Protein 5JIG (pdb70)

Nearest PDB structures (foldseek):
  5jig-assembly1_A  TM=1.009E+00  e=2.564E-25  Schizosaccharomyces pombe 972h-
  5ln5-assembly2_B  TM=1.000E+00  e=1.865E-22  Schizosaccharomyces pombe 972h-
  5ln5-assembly1_A  TM=9.951E-01  e=1.295E-21  Schizosaccharomyces pombe 972h-
  5xbv-assembly1_A  TM=9.246E-01  e=1.159E-09  Saccharomyces cerevisiae FostersO
  5xbn-assembly1_A  TM=8.697E-01  e=2.798E-10  Saccharomyces cerevisiae FostersO

GO terms:
  GO:0008237 metallopeptidase activity (F, IDA)
  GO:0003690 double-stranded DNA binding (F, IDA)
  GO:0003697 single-stranded DNA binding (F, IDA)
  GO:0006281 DNA repair (P, IDA)
  GO:0046914 transition metal ion binding (F, IDA)
  GO:0005634 nucleus (C, HDA)
  GO:0005829 cytosol (C, HDA)
  GO:0070628 proteasome binding (F, IPI)

Organism: Schizosaccharomyces pombe (strain 972 / ATCC 24843) (NCBI:txid284812)

Radius of gyration: 13.59 Å; Cα contacts (8 Å, |Δi|>4): 196; chains: 1; bounding box: 37×26×31 Å

B-factor: mean 11.69, std 7.29, range [4.44, 78.22]

Solvent-accessible surface area: 6787 Å² total; per-residue (Å²): 130,49,122,50,34,4,96,102,27,56,27,49,129,52,58,77,81,112,99,0,60,160,25,0,61,136,0,70,69,22,79,2,0,88,90,1,2,62,74,67,172,21,57,0,67,44,0,7,3,22,84,44,133,62,15,64,30,63,129,135,4,45,39,0,30,0,47,0,0,78,65,167,133,66,16,34,60,84,38,163,60,4,36,45,24,0,5,39,9,0,0,28,21,66,46,63,129,102,70,100,51,0,97,89,24,31,149,99,10,51,166,65,4,113,42,113,119,79

Foldseek 3Di:
DDQLFAQDEEEDDFAPSVVVRVLVVCLRPQPLNVQVSVVVVHHADYEYEDPCVAKDAPPLRVYIYGHQAPDRYDHGDDNVVRSLVVLLNNLCNPDVDPDPVSVVSSVVSVCSSPDPVD

Structure (mmCIF, N/CA/C/O backbone):
data_5JIG
#
_entry.id   5JIG
#
_cell.length_a   40.300
_cell.length_b   41.300
_cell.length_c   68.500
_cell.angle_alpha   90.00
_cell.angle_beta   90.00
_cell.angle_gamma   90.00
#
_symmetry.space_group_name_H-M   'P 21 21 21'
#
loop_
_entity.id
_entity.type
_entity.pdbx_description
1 polymer 'Ubiquitin and WLM domain-containing metalloprotease SPCC1442.07c'
2 non-polymer 'NICKEL (II) ION'
3 non-polymer 'OXYGEN MOLECULE'
4 water water
#
loop_
_atom_site.group_PDB
_atom_site.id
_atom_site.type_symbol
_atom_site.label_atom_id
_atom_site.label_alt_id
_atom_site.label_comp_id
_atom_site.label_asym_id
_atom_site.label_entity_id
_atom_site.label_seq_id
_atom_site.pdbx_PDB_ins_code
_atom_site.Cartn_x
_atom_site.Cartn_y
_atom_site.Cartn_z
_atom_site.occupancy
_atom_site.B_iso_or_equiv
_atom_site.auth_seq_id
_atom_site.auth_comp_id
_atom_site.auth_asym_id
_atom_site.auth_atom_id
_atom_site.pdbx_PDB_model_num
ATOM 1 N N . GLY A 1 1 ? -4.503 7.703 -8.360 1.00 23.15 1 GLY A N 1
ATOM 2 C CA . GLY A 1 1 ? -4.484 6.795 -7.253 1.00 17.78 1 GLY A CA 1
ATOM 3 C C . GLY A 1 1 ? -5.260 7.357 -6.110 1.00 13.41 1 GLY A C 1
ATOM 4 O O . GLY A 1 1 ? -5.622 8.468 -6.086 1.00 15.47 1 GLY A O 1
ATOM 7 N N . SER A 1 2 ? -5.501 6.507 -5.141 1.00 13.67 2 SER A N 1
ATOM 8 C CA . SER A 1 2 ? -6.246 6.857 -3.959 1.00 12.39 2 SER A CA 1
ATOM 9 C C . SER A 1 2 ? -5.564 7.874 -3.036 1.00 9.84 2 SER A C 1
ATOM 10 O O . SER A 1 2 ? -4.357 7.815 -2.891 1.00 11.30 2 SER A O 1
ATOM 18 N N . ILE A 1 3 ? -6.322 8.725 -2.351 1.00 9.01 3 ILE A N 1
ATOM 19 C CA . ILE A 1 3 ? -5.780 9.574 -1.318 1.00 8.37 3 ILE A CA 1
ATOM 20 C C . ILE A 1 3 ? -5.512 8.804 -0.025 1.00 7.67 3 ILE A C 1
ATOM 21 O O . ILE A 1 3 ? -4.881 9.351 0.898 1.00 8.30 3 ILE A O 1
ATOM 37 N N . TYR A 1 4 ? -6.018 7.558 0.072 1.00 7.36 4 TYR A N 1
ATOM 38 C CA . TYR A 1 4 ? -5.908 6.771 1.270 1.00 7.79 4 TYR A CA 1
ATOM 39 C C . TYR A 1 4 ? -4.608 5.969 1.220 1.00 8.17 4 TYR A C 1
ATOM 40 O O . TYR A 1 4 ? -4.587 4.783 0.882 1.00 10.11 4 TYR A O 1
ATOM 58 N N . THR A 1 5 ? -3.554 6.652 1.586 1.00 7.16 5 THR A N 1
ATOM 59 C CA . THR A 1 5 ? -2.199 6.130 1.500 1.00 6.96 5 THR A CA 1
ATOM 60 C C . THR A 1 5 ? -1.328 6.834 2.546 1.00 6.41 5 THR A C 1
ATOM 61 O O . THR A 1 5 ? -1.802 7.605 3.358 1.00 7.32 5 THR A O 1
ATOM 72 N N . PHE A 1 6 ? -0.022 6.529 2.480 1.00 6.43 6 PHE A N 1
ATOM 73 C CA . PHE A 1 6 ? 1.010 7.181 3.288 1.00 5.59 6 PHE A CA 1
ATOM 74 C C . PHE A 1 6 ? 1.642 8.273 2.395 1.00 6.04 6 PHE A C 1
ATOM 75 O O . PHE A 1 6 ? 2.209 7.947 1.369 1.00 7.67 6 PHE A O 1
ATOM 92 N N . ASN A 1 7 ? 1.513 9.531 2.777 1.00 5.98 7 ASN A N 1
ATOM 93 C CA . ASN A 1 7 ? 1.899 10.585 1.872 1.00 6.51 7 ASN A CA 1
ATOM 94 C C . ASN A 1 7 ? 3.408 10.766 1.725 1.00 7.15 7 ASN A C 1
ATOM 95 O O . ASN A 1 7 ? 3.847 11.225 0.686 1.00 9.54 7 ASN A O 1
ATOM 106 N N . GLU A 1 8 ? 4.167 10.419 2.753 1.00 5.94 8 GLU A N 1
ATOM 107 C CA . GLU A 1 8 ? 5.608 10.547 2.758 1.00 6.65 8 GLU A CA 1
ATOM 108 C C . GLU A 1 8 ? 6.195 9.414 3.562 1.00 5.81 8 GLU A C 1
ATOM 109 O O . GLU A 1 8 ? 5.625 8.974 4.551 1.00 6.77 8 GLU A O 1
ATOM 121 N N . LEU A 1 9 ? 7.341 8.924 3.077 1.00 6.22 9 LEU A N 1
ATOM 122 C CA . LEU A 1 9 ? 8.137 7.880 3.703 1.00 6.20 9 LEU A CA 1
ATOM 123 C C . LEU A 1 9 ? 9.429 8.498 4.197 1.00 6.40 9 LEU A C 1
ATOM 124 O O . LEU A 1 9 ? 10.061 9.284 3.492 1.00 8.46 9 LEU A O 1
ATOM 140 N N . VAL A 1 10 ? 9.883 8.068 5.371 1.00 6.05 10 VAL A N 1
ATOM 141 C CA . VAL A 1 10 ? 11.161 8.513 5.949 1.00 6.25 10 VAL A CA 1
ATOM 142 C C . VAL A 1 10 ? 11.910 7.333 6.518 1.00 5.81 10 VAL A C 1
ATOM 143 O O . VAL A 1 10 ? 11.315 6.515 7.208 1.00 6.47 10 VAL A O 1
ATOM 156 N N . VAL A 1 11 ? 13.206 7.250 6.216 1.00 6.61 11 VAL A N 1
ATOM 157 C CA . VAL A 1 11 ? 14.067 6.220 6.769 1.00 7.04 11 VAL A CA 1
ATOM 158 C C . VAL A 1 11 ? 15.205 6.881 7.506 1.00 8.20 11 VAL A C 1
ATOM 159 O O . VAL A 1 11 ? 15.539 8.077 7.361 1.00 10.36 11 VAL A O 1
ATOM 172 N N . LEU A 1 12 ? 15.829 6.074 8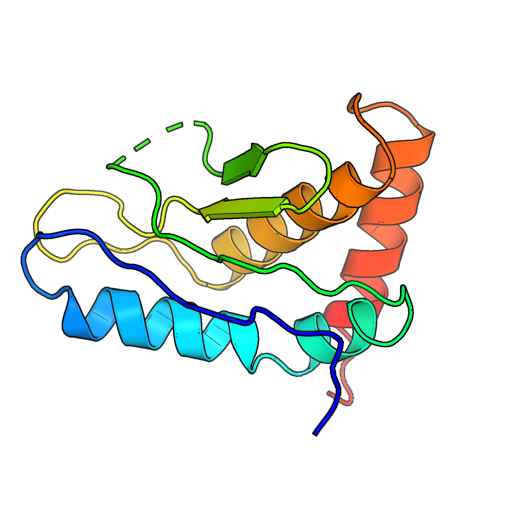.376 1.00 8.44 12 LEU A N 1
ATOM 173 C CA . LEU A 1 12 ? 16.939 6.529 9.201 1.00 9.67 12 LEU A CA 1
ATOM 174 C C . LEU A 1 12 ? 18.255 6.450 8.482 1.00 8.24 12 LEU A C 1
ATOM 175 O O . LEU A 1 12 ? 18.445 5.771 7.502 1.00 9.15 12 LEU A O 1
ATOM 191 N N . ASP A 1 13 ? 19.230 7.154 9.079 1.00 9.77 13 ASP A N 1
ATOM 192 C CA . ASP A 1 13 ? 20.574 7.220 8.562 1.00 11.75 13 ASP A CA 1
ATOM 193 C C . ASP A 1 13 ? 21.417 6.069 9.054 1.00 11.48 13 ASP A C 1
ATOM 194 O O . ASP A 1 13 ? 22.319 6.253 9.885 1.00 14.75 13 ASP A O 1
ATOM 203 N N . TYR A 1 14 ? 21.119 4.885 8.565 1.00 9.60 14 TYR A N 1
ATOM 204 C CA . TYR A 1 14 ? 21.826 3.662 8.864 1.00 9.39 14 TYR A CA 1
ATOM 205 C C . TYR A 1 14 ? 22.290 3.050 7.515 1.00 8.47 14 TYR A C 1
ATOM 206 O O . TYR A 1 14 ? 21.798 3.388 6.455 1.00 9.38 14 TYR A O 1
ATOM 224 N N . PRO A 1 15 ? 23.300 2.150 7.584 1.00 8.84 15 PRO A N 1
ATOM 225 C CA . PRO A 1 15 ? 23.727 1.417 6.405 1.00 8.54 15 PRO A CA 1
ATOM 226 C C . PRO A 1 15 ? 22.525 0.749 5.707 1.00 8.30 15 PRO A C 1
ATOM 227 O O . PRO A 1 15 ? 21.608 0.252 6.386 1.00 8.66 15 PRO A O 1
ATOM 238 N N . HIS A 1 16 ? 22.538 0.726 4.392 1.00 9.15 16 HIS A N 1
ATOM 239 C CA . HIS A 1 16 ? 21.463 0.109 3.604 1.00 9.39 16 HIS A CA 1
ATOM 240 C C . HIS A 1 16 ? 20.118 0.791 3.800 1.00 9.52 16 HIS A C 1
ATOM 241 O O . HIS A 1 16 ? 19.067 0.158 3.701 1.00 10.32 16 HIS A O 1
ATOM 256 N N . LYS A 1 17 ? 20.144 2.086 3.991 1.00 10.07 17 LYS A N 1
ATOM 257 C CA . LYS A 1 17 ? 18.881 2.818 4.109 1.00 9.15 17 LYS A CA 1
ATOM 258 C C . LYS A 1 17 ? 18.098 2.725 2.800 1.00 8.47 17 LYS A C 1
ATOM 259 O O . LYS A 1 17 ? 16.884 2.845 2.822 1.00 8.28 17 LYS A O 1
ATOM 278 N N . ASP A 1 18 ? 18.782 2.552 1.661 1.00 10.47 18 ASP A N 1
ATOM 279 C CA . ASP A 1 18 ? 17.993 2.384 0.412 1.00 10.84 18 ASP A CA 1
ATOM 280 C C . ASP A 1 18 ? 17.005 1.067 0.479 1.00 9.96 18 ASP A C 1
ATOM 281 O O . ASP A 1 18 ? 15.895 1.001 -0.001 1.00 10.24 18 ASP A O 1
ATOM 290 N N . ARG A 1 19 ? 17.519 0.069 1.166 1.00 10.18 19 ARG A N 1
ATOM 291 C CA . ARG A 1 19 ? 16.775 -1.169 1.462 1.00 10.65 19 ARG A CA 1
ATOM 292 C C . ARG A 1 19 ? 15.626 -0.900 2.450 1.00 9.35 19 ARG A C 1
ATOM 293 O O . ARG A 1 19 ? 14.506 -1.375 2.273 1.00 8.86 19 ARG A O 1
ATOM 314 N N . ALA A 1 20 ? 15.878 -0.098 3.484 1.00 8.16 20 ALA A N 1
ATOM 315 C CA . ALA A 1 20 ? 14.816 0.298 4.404 1.00 7.36 20 ALA A CA 1
ATOM 316 C C . ALA A 1 20 ? 13.741 1.066 3.634 1.00 6.65 20 ALA A C 1
ATOM 317 O O . ALA A 1 20 ? 12.540 0.882 3.895 1.00 6.34 20 ALA A O 1
ATOM 324 N N . LEU A 1 21 ? 14.136 1.93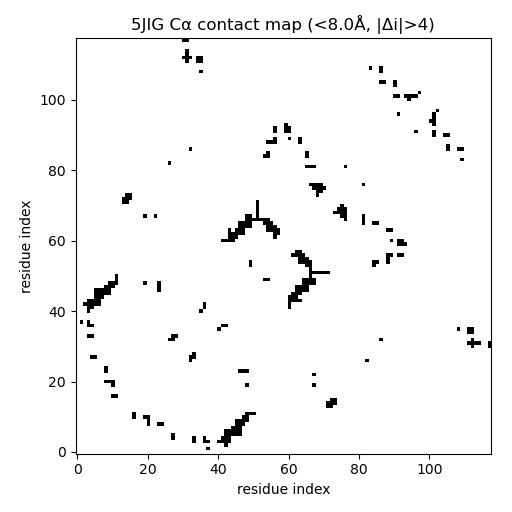8 2.711 1.00 6.67 21 LEU A N 1
ATOM 325 C CA . LEU A 1 21 ? 13.159 2.701 1.940 1.00 6.76 21 LEU A CA 1
ATOM 326 C C . LEU A 1 21 ? 12.340 1.757 1.052 1.00 6.71 21 LEU A C 1
ATOM 327 O O . LEU A 1 21 ? 11.105 1.897 0.954 1.00 6.64 21 LEU A O 1
ATOM 343 N N . ARG A 1 22 ? 13.008 0.811 0.372 1.00 7.53 22 ARG A N 1
ATOM 344 C CA . ARG A 1 22 ? 12.263 -0.145 -0.407 1.00 7.63 22 ARG A CA 1
ATOM 345 C C . ARG A 1 22 ? 11.266 -0.934 0.435 1.00 7.03 22 ARG A C 1
ATOM 346 O O . ARG A 1 22 ? 10.170 -1.268 -0.036 1.00 7.34 22 ARG A O 1
ATOM 367 N N . TYR A 1 23 ? 11.613 -1.204 1.689 1.00 6.62 23 TYR A N 1
ATOM 368 C CA . TYR A 1 23 ? 10.722 -1.897 2.604 1.00 6.18 23 TYR A CA 1
ATOM 369 C C . TYR A 1 23 ? 9.464 -1.037 2.849 1.00 5.89 23 TYR A C 1
ATOM 370 O O . TYR A 1 23 ? 8.321 -1.533 2.759 1.00 6.13 23 TYR A O 1
ATOM 388 N N . LEU A 1 24 ? 9.638 0.247 3.170 1.00 5.91 24 LEU A N 1
ATOM 389 C CA . LEU A 1 24 ? 8.494 1.121 3.347 1.00 5.81 24 LEU A CA 1
ATOM 390 C C . LEU A 1 24 ? 7.660 1.245 2.060 1.00 5.73 24 LEU A C 1
ATOM 391 O O . LEU A 1 24 ? 6.432 1.300 2.141 1.00 6.31 24 LEU A O 1
ATOM 407 N N . GLU A 1 25 ? 8.319 1.331 0.913 1.00 6.41 25 GLU A N 1
ATOM 408 C CA . GLU A 1 25 ? 7.580 1.425 -0.353 1.00 6.71 25 GLU A CA 1
ATOM 409 C C . GLU A 1 25 ? 6.723 0.172 -0.548 1.00 7.24 25 GLU A C 1
ATOM 410 O O . GLU A 1 25 ? 5.587 0.260 -0.997 1.00 7.85 25 GLU A O 1
ATOM 422 N N . ARG A 1 26 ? 7.285 -0.979 -0.212 1.00 7.33 26 ARG A N 1
ATOM 423 C CA . ARG A 1 26 ? 6.556 -2.238 -0.341 1.00 7.02 26 ARG A CA 1
ATOM 424 C C . ARG A 1 26 ? 5.316 -2.226 0.543 1.00 6.31 26 ARG A C 1
ATOM 425 O O . ARG A 1 26 ? 4.224 -2.654 0.099 1.00 6.92 26 ARG A O 1
ATOM 446 N N . LEU A 1 27 ? 5.441 -1.780 1.772 1.00 5.99 27 LEU A N 1
ATOM 447 C CA . LEU A 1 27 ? 4.290 -1.687 2.686 1.00 6.42 27 LEU A CA 1
ATOM 448 C C . LEU A 1 27 ? 3.233 -0.723 2.153 1.00 7.31 27 LEU A C 1
ATOM 449 O O . LEU A 1 27 ? 2.039 -1.018 2.189 1.00 7.65 27 LEU A O 1
ATOM 465 N N . ARG A 1 28 ? 3.671 0.452 1.699 1.00 7.42 28 ARG A N 1
ATOM 466 C CA . ARG A 1 28 ? 2.724 1.421 1.174 1.00 7.93 28 ARG A CA 1
ATOM 467 C C . ARG A 1 28 ? 1.939 0.839 0.005 1.00 8.68 28 ARG A C 1
ATOM 468 O O . ARG A 1 28 ? 0.747 1.098 -0.148 1.00 10.61 28 ARG A O 1
ATOM 489 N N . ASP A 1 29 ? 2.643 0.109 -0.848 1.00 8.13 29 ASP A N 1
ATOM 490 C CA . ASP A 1 29 ? 2.107 -0.377 -2.097 1.00 9.15 29 ASP A CA 1
ATOM 491 C C . ASP A 1 29 ? 1.436 -1.764 -1.972 1.00 7.71 29 ASP A C 1
ATOM 492 O O . ASP A 1 29 ? 0.868 -2.278 -2.937 1.00 9.70 29 ASP A O 1
ATOM 501 N N . ASP A 1 30 ? 1.503 -2.344 -0.799 1.00 7.20 30 ASP A N 1
ATOM 502 C CA . ASP A 1 30 ? 0.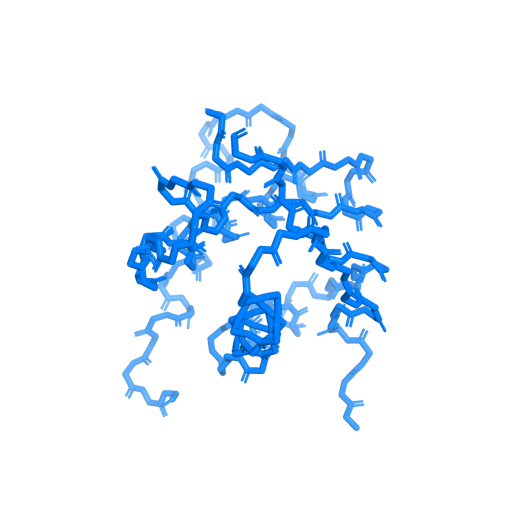949 -3.675 -0.529 1.00 7.17 30 ASP A CA 1
ATOM 503 C C . ASP A 1 30 ? -0.527 -3.629 -0.815 1.00 6.97 30 ASP A C 1
ATOM 504 O O . ASP A 1 30 ? -1.254 -2.781 -0.315 1.00 7.24 30 ASP A O 1
ATOM 513 N N . THR A 1 31 ? -1.014 -4.583 -1.651 1.00 7.51 31 THR A N 1
ATOM 514 C CA . THR A 1 31 ? -2.395 -4.539 -2.041 1.00 9.02 31 THR A CA 1
ATOM 515 C C . THR A 1 31 ? -3.387 -4.703 -0.884 1.00 7.95 31 THR A C 1
ATOM 516 O O . THR A 1 31 ? -4.491 -4.170 -0.923 1.00 8.54 31 THR A O 1
ATOM 527 N N . GLY A 1 32 ? -2.987 -5.465 0.115 1.00 7.39 32 GLY A N 1
ATOM 528 C CA . GLY A 1 32 ? -3.802 -5.633 1.303 1.00 7.47 32 GLY A CA 1
ATOM 529 C C . GLY A 1 32 ? -3.847 -4.396 2.172 1.00 6.90 32 GLY A C 1
ATOM 530 O O . GLY A 1 32 ? -4.904 -4.009 2.671 1.00 7.37 32 GLY A O 1
ATOM 534 N N . ILE A 1 33 ? -2.713 -3.750 2.363 1.00 6.55 33 ILE A N 1
ATOM 535 C CA . ILE A 1 33 ? -2.673 -2.472 3.073 1.00 6.19 33 ILE A CA 1
ATOM 536 C C . ILE A 1 33 ? -3.494 -1.416 2.353 1.00 6.49 33 ILE A C 1
ATOM 537 O O . ILE A 1 33 ? -4.274 -0.688 2.954 1.00 7.22 33 ILE A O 1
ATOM 553 N N . LYS A 1 34 ? -3.362 -1.351 1.028 1.00 6.92 34 LYS A N 1
ATOM 554 C CA . LYS A 1 34 ? -4.167 -0.388 0.252 1.00 7.30 34 LYS A CA 1
ATOM 555 C C . LYS A 1 34 ? -5.646 -0.687 0.414 1.00 7.69 34 LYS A C 1
ATOM 556 O O . LYS A 1 34 ? -6.447 0.256 0.559 1.00 8.26 34 LYS A O 1
ATOM 575 N N . LYS A 1 35 ? -6.032 -1.973 0.402 1.00 7.76 35 LYS A N 1
ATOM 576 C CA . LYS A 1 35 ? -7.434 -2.321 0.545 1.00 8.59 35 LYS A CA 1
ATOM 577 C C . LYS A 1 35 ? -8.018 -1.819 1.827 1.00 7.76 35 LYS A C 1
ATOM 578 O O . LYS A 1 35 ? -9.105 -1.268 1.829 1.00 8.92 35 LYS A O 1
ATOM 597 N N . ILE A 1 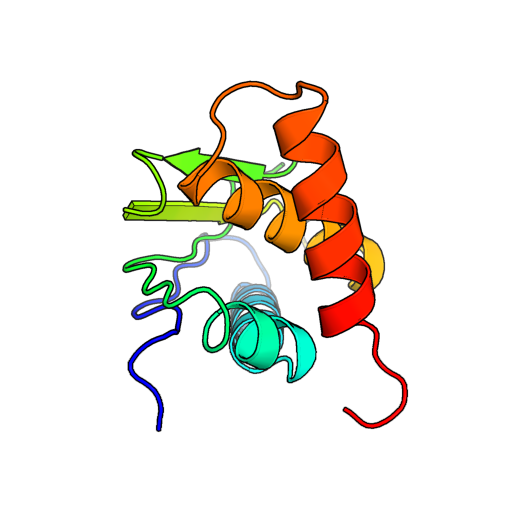36 ? -7.303 -2.018 2.952 1.00 7.03 36 ILE A N 1
ATOM 598 C CA . ILE A 1 36 ? -7.845 -1.569 4.200 1.00 7.12 36 ILE A CA 1
ATOM 599 C C . ILE A 1 36 ? -7.804 -0.041 4.353 1.00 6.91 36 ILE A C 1
ATOM 600 O O . ILE A 1 36 ? -8.708 0.532 4.991 1.00 7.90 36 ILE A O 1
ATOM 616 N N . MET A 1 37 ? -6.776 0.618 3.836 1.00 7.08 37 MET A N 1
ATOM 617 C CA . MET A 1 37 ? -6.758 2.085 3.913 1.00 7.54 37 MET A CA 1
ATOM 618 C C . MET A 1 37 ? -7.899 2.686 3.089 1.00 7.88 37 MET A C 1
ATOM 619 O O . MET A 1 37 ? -8.515 3.666 3.516 1.00 8.00 37 MET A O 1
ATOM 633 N N . ASP A 1 38 ? -8.197 2.073 1.939 1.00 7.29 38 ASP A N 1
ATOM 634 C CA A ASP A 1 38 ? -9.346 2.515 1.143 0.50 8.42 38 ASP A CA 1
ATOM 635 C CA B ASP A 1 38 ? -9.350 2.523 1.144 0.50 8.59 38 ASP A CA 1
ATOM 636 C C . ASP A 1 38 ? -10.636 2.205 1.901 1.00 8.56 38 ASP A C 1
ATOM 637 O O . ASP A 1 38 ? -11.515 3.077 2.009 1.00 9.85 38 ASP A O 1
ATOM 654 N N . SER A 1 39 ? -10.797 0.987 2.412 1.00 8.50 39 SER A N 1
ATOM 655 C CA A SER A 1 39 ? -12.071 0.606 3.059 0.50 9.01 39 SER A CA 1
ATOM 656 C CA B SER A 1 39 ? -12.094 0.640 3.019 0.50 8.72 39 SER A CA 1
ATOM 657 C C . SER A 1 39 ? -12.372 1.447 4.267 1.00 8.48 39 SER A C 1
ATOM 658 O O . SER A 1 39 ? -13.518 1.806 4.532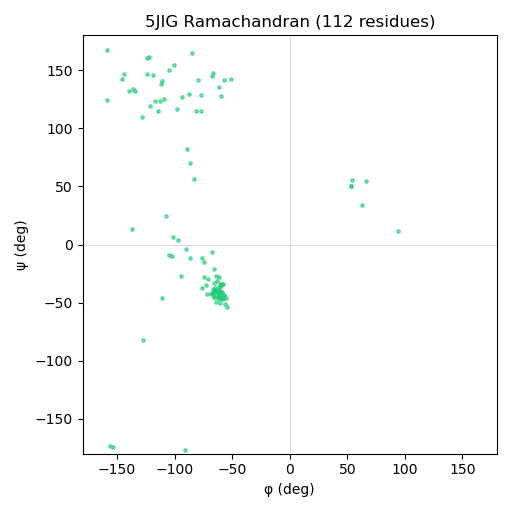 1.00 9.81 39 SER A O 1
ATOM 673 N N . HIS A 1 40 ? -11.324 1.761 5.048 1.00 8.10 40 HIS A N 1
ATOM 674 C CA . HIS A 1 40 ? -11.471 2.508 6.265 1.00 8.61 40 HIS A CA 1
ATOM 675 C C . HIS A 1 40 ? -11.185 4.015 6.111 1.00 8.14 40 HIS A C 1
ATOM 676 O O . HIS A 1 40 ? -11.248 4.745 7.074 1.00 10.26 40 HIS A O 1
ATOM 691 N N . ARG A 1 41 ? -10.932 4.441 4.892 1.00 8.72 41 ARG A N 1
ATOM 692 C CA . ARG A 1 41 ? -10.723 5.871 4.547 1.00 8.90 41 ARG A CA 1
ATOM 693 C C . ARG A 1 41 ? -9.641 6.513 5.408 1.00 8.20 41 ARG A C 1
ATOM 694 O O . ARG A 1 41 ? -9.853 7.525 6.033 1.00 10.05 41 ARG A O 1
ATOM 715 N N . TRP A 1 42 ? -8.451 5.919 5.395 1.00 7.90 42 TRP A N 1
ATOM 716 C CA . TRP A 1 42 ? -7.300 6.424 6.148 1.00 8.09 42 TRP A CA 1
ATOM 717 C C . TRP A 1 42 ? -6.266 7.001 5.243 1.00 8.24 42 TRP A C 1
ATOM 718 O O . TRP A 1 42 ? -5.770 6.349 4.314 1.00 9.33 42 TRP A O 1
ATOM 739 N N . THR A 1 43 ? -5.910 8.284 5.530 1.00 8.70 43 THR A N 1
ATOM 740 C CA . THR A 1 43 ? -4.753 8.947 4.980 1.00 8.57 43 THR A CA 1
ATOM 741 C C . THR A 1 43 ? -3.782 9.199 6.096 1.00 8.08 43 THR A C 1
ATOM 742 O O . THR A 1 43 ? -4.154 9.764 7.139 1.00 10.51 43 THR A O 1
ATOM 753 N N . VAL A 1 44 ? -2.566 8.713 5.965 1.00 6.76 44 VAL A N 1
ATOM 754 C CA . VAL A 1 44 ? -1.526 8.866 7.003 1.00 6.76 44 VAL A CA 1
ATOM 755 C C . VAL A 1 44 ? -0.429 9.734 6.399 1.00 6.25 44 VAL A C 1
ATOM 756 O O . VAL A 1 44 ? 0.244 9.352 5.436 1.00 6.89 44 VAL A O 1
ATOM 769 N N . PRO A 1 45 ? -0.219 10.932 6.954 1.00 6.02 45 PRO A N 1
ATOM 770 C CA . PRO A 1 45 ? 0.762 11.826 6.322 1.00 6.27 45 PRO A CA 1
ATOM 771 C C . PRO A 1 45 ? 2.185 11.284 6.244 1.00 6.03 45 PRO A C 1
ATOM 772 O O . PRO A 1 45 ? 2.892 11.552 5.269 1.00 6.74 45 PRO A O 1
ATOM 783 N N . LEU A 1 46 ? 2.607 10.552 7.269 1.00 5.36 46 LEU A N 1
ATOM 784 C CA . LEU A 1 46 ? 3.987 10.133 7.349 1.00 5.41 46 LEU A CA 1
ATOM 785 C C . LEU A 1 46 ? 4.092 8.714 7.852 1.00 4.88 46 LEU A C 1
ATOM 786 O O . LEU A 1 46 ? 3.467 8.356 8.884 1.00 5.46 46 LEU A O 1
ATOM 802 N N . LEU A 1 47 ? 4.892 7.886 7.173 1.00 5.17 47 LEU A N 1
ATOM 803 C CA . LEU A 1 47 ? 5.251 6.541 7.609 1.00 5.07 47 LEU A CA 1
ATOM 804 C C . LEU A 1 47 ? 6.769 6.548 7.709 1.00 5.00 47 LEU A C 1
ATOM 805 O O . LEU A 1 47 ? 7.478 6.822 6.707 1.00 5.52 47 LEU A O 1
ATOM 821 N N . SER A 1 48 ? 7.318 6.294 8.896 1.00 5.15 48 SER A N 1
ATOM 822 C CA A SER A 1 48 ? 8.752 6.340 9.139 0.50 5.37 48 SER A CA 1
ATOM 823 C CA B SER A 1 48 ? 8.746 6.303 9.079 0.50 5.68 48 SER A CA 1
ATOM 824 C C . SER A 1 48 ? 9.261 5.025 9.696 1.00 5.75 48 SER A C 1
ATOM 825 O O . SER A 1 48 ? 8.548 4.260 10.346 1.00 6.39 48 SER A O 1
ATOM 840 N N . GLU A 1 49 ? 10.549 4.831 9.486 1.00 7.13 49 GLU A N 1
ATOM 841 C CA . GLU A 1 49 ? 11.293 3.781 10.186 1.00 6.68 49 GLU A CA 1
ATOM 842 C C . GLU A 1 49 ? 11.586 4.217 11.582 1.00 7.70 49 GLU A C 1
ATOM 843 O O . GLU A 1 49 ? 12.112 5.305 11.838 1.00 9.05 49 GLU A O 1
ATOM 855 N N . MET A 1 50 ? 11.241 3.343 12.539 1.00 8.08 50 MET A N 1
ATOM 856 C CA . MET A 1 50 ? 11.454 3.506 13.923 1.00 9.33 50 MET A CA 1
ATOM 857 C C . MET A 1 50 ? 12.922 3.152 14.232 1.00 10.59 50 MET A C 1
ATOM 858 O O . MET A 1 50 ? 13.483 2.179 13.714 1.00 11.46 50 MET A O 1
ATOM 872 N N . ASP A 1 51 ? 13.537 3.896 15.127 1.00 12.00 51 ASP A N 1
ATOM 873 C CA . ASP A 1 51 ? 14.933 3.641 15.474 1.00 14.48 51 ASP A CA 1
ATOM 874 C C . ASP A 1 51 ? 15.021 2.224 16.050 1.00 19.05 51 ASP A C 1
ATOM 875 O O . ASP A 1 51 ? 14.219 1.856 16.919 1.00 20.34 51 ASP A O 1
ATOM 884 N N . PRO A 1 52 ? 16.030 1.407 15.652 1.00 20.00 52 PRO A N 1
ATOM 885 C CA . PRO A 1 52 ? 16.147 0.092 16.294 1.00 23.56 52 PRO A CA 1
ATOM 886 C C . PRO A 1 52 ? 16.855 0.197 17.645 1.00 27.87 52 PRO A C 1
ATOM 887 O O . PRO A 1 52 ? 17.594 1.209 17.900 1.00 29.90 52 PRO A O 1
ATOM 898 N N . THR A 1 62 ? 7.730 -2.793 21.468 1.00 21.51 62 THR A N 1
ATOM 899 C CA . THR A 1 62 ? 8.132 -1.558 20.854 1.00 17.66 62 THR A CA 1
ATOM 900 C C . THR A 1 62 ? 8.487 -1.739 19.377 1.00 13.26 62 THR A C 1
ATOM 901 O O . THR A 1 62 ? 9.543 -1.369 18.945 1.00 17.24 62 THR A O 1
ATOM 912 N N . LEU A 1 63 ? 7.587 -2.291 18.589 1.00 10.04 63 LEU A N 1
ATOM 913 C CA . LEU A 1 63 ? 7.857 -2.504 17.193 1.00 10.50 63 LEU A CA 1
ATOM 914 C C . LEU A 1 63 ? 7.163 -1.548 16.246 1.00 7.15 63 LEU A C 1
ATOM 915 O O . LEU A 1 63 ? 7.472 -1.540 15.054 1.00 7.48 63 LEU A O 1
ATOM 931 N N . GLY A 1 64 ? 6.255 -0.748 16.768 1.00 6.61 64 GLY A N 1
ATOM 932 C CA . GLY A 1 64 ? 5.581 0.251 15.977 1.00 6.60 64 GLY A CA 1
ATOM 933 C C . GLY A 1 64 ? 5.016 1.320 16.889 1.00 6.01 64 GLY A C 1
ATOM 934 O O . GLY A 1 64 ? 4.975 1.142 18.100 1.00 7.32 64 GLY A O 1
ATOM 938 N N . LEU A 1 65 ? 4.611 2.422 16.271 1.00 5.65 65 LEU A N 1
ATOM 939 C CA . LEU A 1 65 ? 4.021 3.568 16.954 1.00 5.97 65 LEU A CA 1
ATOM 940 C C . LEU A 1 65 ? 2.947 4.175 16.065 1.00 5.02 65 LEU A C 1
ATOM 941 O O . LEU A 1 65 ? 3.088 4.211 14.865 1.00 5.75 65 LEU A O 1
ATOM 957 N N . ASN A 1 66 ? 1.900 4.714 16.704 1.00 5.56 66 ASN A N 1
ATOM 958 C CA . ASN A 1 66 ? 0.931 5.533 16.019 1.00 5.44 66 ASN A CA 1
ATOM 959 C C . ASN A 1 66 ? 0.791 6.834 16.801 1.00 5.17 66 ASN A C 1
ATOM 960 O O . ASN A 1 66 ? 0.305 6.827 17.930 1.00 6.62 66 ASN A O 1
ATOM 971 N N . HIS A 1 67 ? 1.284 7.915 16.224 1.00 5.08 67 HIS A N 1
ATOM 972 C CA . HIS A 1 67 ? 1.205 9.230 16.849 1.00 5.51 67 HIS A CA 1
ATOM 973 C C . HIS A 1 67 ? -0.047 9.975 16.369 1.00 4.96 67 HIS A C 1
ATOM 974 O O . HIS A 1 67 ? -0.250 10.175 15.176 1.00 5.82 67 HIS A O 1
ATOM 989 N N . ASN A 1 68 ? -0.835 10.429 17.340 1.00 5.37 68 ASN A N 1
ATOM 990 C CA . ASN A 1 68 ? -1.986 11.292 17.089 1.00 6.11 68 ASN A CA 1
ATOM 991 C C . ASN A 1 68 ? -2.951 10.729 16.064 1.00 6.90 68 ASN A C 1
ATOM 992 O O . ASN A 1 68 ? -3.374 11.399 15.120 1.00 8.32 68 ASN A O 1
ATOM 1003 N N . GLN A 1 69 ? -3.327 9.478 16.276 1.00 7.01 69 GLN A N 1
ATOM 1004 C CA . GLN A 1 69 ? -4.392 8.834 15.483 1.00 8.25 69 GLN A CA 1
ATOM 1005 C C . GLN A 1 69 ? -4.120 8.937 14.002 1.00 7.98 69 GLN A C 1
ATOM 1006 O O . GLN A 1 69 ? -4.973 9.324 13.208 1.00 10.96 69 GLN A O 1
ATOM 1020 N N . GLY A 1 70 ? -2.909 8.546 13.654 1.00 6.80 70 GLY A N 1
ATOM 1021 C CA . GLY A 1 70 ? -2.577 8.434 12.276 1.00 7.81 70 GLY A CA 1
ATOM 1022 C C . GLY A 1 70 ? -1.924 9.643 11.627 1.00 7.37 70 GLY A C 1
ATOM 1023 O O . GLY A 1 70 ? -1.798 9.673 10.435 1.00 8.69 70 GLY A O 1
ATOM 1027 N N . ALA A 1 71 ? -1.490 10.616 12.424 1.00 5.91 71 ALA A N 1
ATOM 1028 C CA . ALA A 1 71 ? -0.669 11.679 11.863 1.00 5.92 71 ALA A CA 1
ATOM 1029 C C . ALA A 1 71 ? 0.670 11.132 11.395 1.00 5.61 71 ALA A C 1
ATOM 1030 O O . ALA A 1 71 ? 1.242 11.606 10.420 1.00 6.61 71 ALA A O 1
ATOM 1037 N N . HIS A 1 72 ? 1.175 10.134 12.081 1.00 5.47 72 HIS A N 1
ATOM 1038 C CA . HIS A 1 72 ? 2.495 9.565 11.816 1.00 5.20 72 HIS A CA 1
ATOM 1039 C C . HIS A 1 72 ? 2.532 8.158 12.405 1.00 4.78 72 HIS A C 1
ATOM 1040 O O . HIS A 1 72 ? 2.266 7.993 13.582 1.00 5.94 72 HIS A O 1
ATOM 1055 N N . ILE A 1 73 ? 2.854 7.179 11.550 1.00 4.56 73 ILE A N 1
ATOM 1056 C CA . ILE A 1 73 ? 3.082 5.813 12.012 1.00 4.44 73 ILE A CA 1
ATOM 1057 C C . ILE A 1 73 ? 4.570 5.497 11.825 1.00 4.60 73 ILE A C 1
ATOM 1058 O O . ILE A 1 73 ? 5.159 5.865 10.795 1.00 4.88 73 ILE A O 1
ATOM 1074 N N . GLU A 1 74 ? 5.144 4.837 12.823 1.00 4.67 74 GLU A N 1
ATOM 1075 C CA . GLU A 1 74 ? 6.526 4.386 12.763 1.00 4.96 74 GLU A CA 1
ATOM 1076 C C . GLU A 1 74 ? 6.557 2.860 12.883 1.00 5.34 74 GLU A C 1
ATOM 1077 O O . GLU A 1 74 ? 5.729 2.256 13.581 1.00 6.32 74 GLU A O 1
ATOM 1089 N N . LEU A 1 75 ? 7.519 2.239 12.193 1.00 5.14 75 LEU A N 1
ATOM 1090 C CA . LEU A 1 75 ? 7.679 0.779 12.214 1.00 5.68 75 LEU A CA 1
ATOM 1091 C C . LEU A 1 75 ? 9.150 0.455 12.396 1.00 6.18 75 LEU A C 1
ATOM 1092 O O . LEU A 1 75 ? 10.009 0.960 11.672 1.00 6.92 75 LEU A O 1
ATOM 1108 N N . ARG A 1 76 ? 9.459 -0.461 13.334 1.00 6.42 76 ARG A N 1
ATOM 1109 C CA . ARG A 1 76 ? 10.814 -0.951 13.460 1.00 6.86 76 ARG A CA 1
ATOM 1110 C C . ARG A 1 76 ? 11.049 -1.950 12.324 1.00 7.34 76 ARG A C 1
ATOM 1111 O O . ARG A 1 76 ? 10.332 -2.960 12.227 1.00 9.92 76 ARG A O 1
ATOM 1132 N N . LEU A 1 77 ? 11.946 -1.623 11.405 1.00 6.42 77 LEU A N 1
ATOM 1133 C CA . LEU A 1 77 ? 12.234 -2.487 10.262 1.00 6.53 77 LEU A CA 1
ATOM 1134 C C . LEU A 1 77 ? 13.415 -3.398 10.546 1.00 7.23 77 LEU A C 1
ATOM 1135 O O . LEU A 1 77 ? 13.526 -4.457 9.899 1.00 8.55 77 LEU A O 1
ATOM 1151 N N . ARG A 1 78 ? 14.332 -2.965 11.424 1.00 8.06 78 ARG A N 1
ATOM 1152 C CA . ARG A 1 78 ? 15.636 -3.569 11.560 1.00 8.32 78 ARG A CA 1
ATOM 1153 C C . ARG A 1 78 ? 15.744 -4.414 12.778 1.00 8.80 78 ARG A C 1
ATOM 1154 O O . ARG A 1 78 ? 15.066 -4.186 13.799 1.00 10.94 78 ARG A O 1
ATOM 1175 N N . THR A 1 79 ? 16.581 -5.436 12.698 1.00 9.64 79 THR A N 1
ATOM 1176 C CA . THR A 1 79 ? 16.972 -6.262 13.831 1.00 11.43 79 THR A CA 1
ATOM 1177 C C . THR A 1 79 ? 18.360 -5.930 14.368 1.00 11.60 79 THR A C 1
ATOM 1178 O O . THR A 1 79 ? 18.752 -6.479 15.413 1.00 16.36 79 THR A O 1
ATOM 1189 N N . ASP A 1 80 ? 19.123 -5.136 13.691 1.00 13.12 80 ASP A N 1
ATOM 1190 C CA . ASP A 1 80 ? 20.463 -4.648 14.087 1.00 11.71 80 ASP A CA 1
ATOM 1191 C C . ASP A 1 80 ? 20.724 -3.353 13.361 1.00 10.98 80 ASP A C 1
ATOM 1192 O O . ASP A 1 80 ? 19.824 -2.837 12.688 1.00 11.43 80 ASP A O 1
ATOM 1201 N N . ARG A 1 81 ? 21.914 -2.796 13.446 1.00 10.54 81 ARG A N 1
ATOM 1202 C CA . ARG A 1 81 ? 22.234 -1.500 12.879 1.00 10.72 81 ARG A CA 1
ATOM 1203 C C . ARG A 1 81 ? 23.088 -1.599 11.670 1.00 10.35 81 ARG A C 1
ATOM 1204 O O . ARG A 1 81 ? 23.751 -0.595 11.289 1.00 11.67 81 ARG A O 1
ATOM 1225 N N . TYR A 1 82 ? 23.050 -2.727 10.957 1.00 9.84 82 TYR A N 1
ATOM 1226 C CA . TYR A 1 82 ? 23.818 -2.870 9.737 1.00 9.29 82 TYR A CA 1
ATOM 1227 C C . TYR A 1 82 ? 22.910 -3.315 8.611 1.00 8.72 82 TYR A C 1
ATOM 1228 O O . TYR A 1 82 ? 22.437 -2.486 7.841 1.00 9.60 82 TYR A O 1
ATOM 1246 N N . ASP A 1 83 ? 22.616 -4.610 8.508 1.00 9.42 83 ASP A N 1
ATOM 1247 C CA . ASP A 1 83 ? 21.790 -5.132 7.393 1.00 9.77 83 ASP A CA 1
ATOM 1248 C C . ASP A 1 83 ? 20.745 -6.167 7.825 1.00 9.38 83 ASP A C 1
ATOM 1249 O O . ASP A 1 83 ? 20.197 -6.829 6.938 1.00 11.09 83 ASP A O 1
ATOM 1258 N N . GLY A 1 84 ? 20.489 -6.284 9.139 1.00 9.60 84 GLY A N 1
ATOM 1259 C CA . GLY A 1 84 ? 19.451 -7.228 9.551 1.00 9.24 84 GLY A CA 1
ATOM 1260 C C . GLY A 1 84 ? 18.084 -6.550 9.541 1.00 8.60 84 GLY A C 1
ATOM 1261 O O . GLY A 1 84 ? 17.902 -5.470 10.121 1.00 8.70 84 GLY A O 1
ATOM 1265 N N . PHE A 1 85 ? 17.127 -7.196 8.881 1.00 8.86 85 PHE A N 1
ATOM 1266 C CA . PHE A 1 85 ? 15.755 -6.721 8.783 1.00 7.88 85 PHE A CA 1
ATOM 1267 C C . PHE A 1 85 ? 14.793 -7.749 9.285 1.00 8.27 85 PHE A C 1
ATOM 1268 O O . PHE A 1 85 ? 15.011 -8.960 9.207 1.00 9.58 85 PHE A O 1
ATOM 1285 N N . ARG A 1 86 ? 13.714 -7.221 9.869 1.00 8.02 86 ARG A N 1
ATOM 1286 C CA A ARG A 1 86 ? 12.571 -8.086 10.289 0.50 7.94 86 ARG A CA 1
ATOM 1287 C CA B ARG A 1 86 ? 12.590 -8.076 10.343 0.50 7.95 86 ARG A CA 1
ATOM 1288 C C . ARG A 1 86 ? 11.734 -8.653 9.113 1.00 6.85 86 ARG A C 1
ATOM 1289 O O . ARG A 1 86 ? 11.667 -8.037 8.065 1.00 7.97 86 ARG A O 1
ATOM 1330 N N . ASP A 1 87 ? 11.151 -9.804 9.335 1.00 7.71 87 ASP A N 1
ATOM 1331 C CA . ASP A 1 87 ? 10.397 -10.454 8.269 1.00 8.15 87 ASP A CA 1
ATOM 1332 C C . ASP A 1 87 ? 9.140 -9.653 7.913 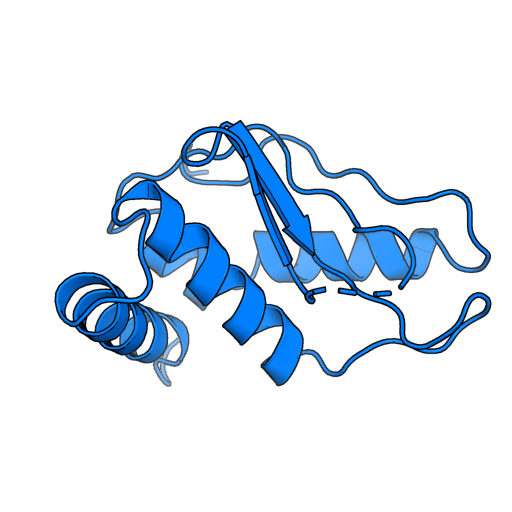1.00 6.73 87 ASP A C 1
ATOM 1333 O O . ASP A 1 87 ? 8.473 -9.039 8.778 1.00 6.87 87 ASP A O 1
ATOM 1342 N N . TYR A 1 88 ? 8.814 -9.679 6.632 1.00 7.77 88 TYR A N 1
ATOM 1343 C CA . TYR A 1 88 ? 7.728 -8.891 6.111 1.00 7.36 88 TYR A CA 1
ATOM 1344 C C . TYR A 1 88 ? 6.399 -9.198 6.767 1.00 7.16 88 TYR A C 1
ATOM 1345 O O . TYR A 1 88 ? 5.617 -8.271 7.072 1.00 7.21 88 TYR A O 1
ATOM 1363 N N . LYS A 1 89 ? 6.080 -10.476 6.932 1.00 8.57 89 LYS A N 1
ATOM 1364 C CA . LYS A 1 89 ? 4.793 -10.807 7.486 1.00 9.17 89 LYS A CA 1
ATOM 1365 C C . LYS A 1 89 ? 4.620 -10.148 8.852 1.00 7.54 89 LYS A C 1
ATOM 1366 O O . LYS A 1 89 ? 3.513 -9.653 9.183 1.00 7.64 89 LYS A O 1
ATOM 1385 N N . THR A 1 90 ? 5.655 -10.201 9.677 1.00 7.72 90 THR A N 1
ATOM 1386 C CA . THR A 1 90 ? 5.567 -9.646 10.988 1.00 7.63 90 THR A CA 1
ATOM 1387 C C . THR A 1 90 ? 5.401 -8.131 10.965 1.00 5.83 90 THR A C 1
ATOM 1388 O O . THR A 1 90 ? 4.577 -7.572 11.696 1.00 6.61 90 THR A O 1
ATOM 1399 N N . VAL A 1 91 ? 6.189 -7.467 10.128 1.00 5.59 91 VAL A N 1
ATOM 1400 C CA . VAL A 1 91 ? 6.078 -6.002 10.032 1.00 5.36 91 VAL A CA 1
ATOM 1401 C C . VAL A 1 91 ? 4.764 -5.562 9.456 1.00 5.07 91 VAL A C 1
ATOM 1402 O O . VAL A 1 91 ? 4.155 -4.594 9.949 1.00 5.21 91 VAL A O 1
ATOM 1415 N N . LYS A 1 92 ? 4.263 -6.250 8.438 1.00 4.94 92 LYS A N 1
ATOM 1416 C CA . LYS A 1 92 ? 2.940 -5.930 7.908 1.00 5.18 92 LYS A CA 1
ATOM 1417 C C . LYS A 1 92 ? 1.877 -6.015 8.998 1.00 4.71 92 LYS A C 1
ATOM 1418 O O . LYS A 1 92 ? 0.992 -5.164 9.072 1.00 5.17 92 LYS A O 1
ATOM 1437 N N . SER A 1 93 ? 1.932 -7.050 9.810 1.00 5.20 93 SER A N 1
ATOM 1438 C CA . SER A 1 93 ? 0.962 -7.181 10.880 1.00 5.38 93 SER A CA 1
ATOM 1439 C C . SER A 1 93 ? 1.116 -6.091 11.928 1.00 5.04 93 SER A C 1
ATOM 1440 O O . SER A 1 93 ? 0.114 -5.579 12.439 1.00 5.69 93 SER A O 1
ATOM 1448 N N . THR A 1 94 ? 2.335 -5.690 12.256 1.00 4.88 94 THR A N 1
ATOM 1449 C CA . THR A 1 94 ? 2.550 -4.532 13.107 1.00 5.09 94 THR A CA 1
ATOM 1450 C C . THR A 1 94 ? 1.949 -3.264 12.488 1.00 4.70 94 THR A C 1
ATOM 1451 O O . THR A 1 94 ? 1.307 -2.476 13.178 1.00 4.96 94 THR A O 1
ATOM 1462 N N . LEU A 1 95 ? 2.090 -3.091 11.192 1.00 4.61 95 LEU A N 1
ATOM 1463 C CA . LEU A 1 95 ? 1.470 -1.930 10.526 1.00 4.68 95 LEU A CA 1
ATOM 1464 C C . LEU A 1 95 ? -0.038 -1.957 10.679 1.00 4.57 95 LEU A C 1
ATOM 1465 O O . LEU A 1 95 ? -0.671 -0.928 10.930 1.00 5.14 95 LEU A O 1
ATOM 1481 N N . ILE A 1 96 ? -0.664 -3.139 10.512 1.00 4.80 96 ILE A N 1
ATOM 1482 C CA . ILE A 1 96 ? -2.111 -3.237 10.712 1.00 5.16 96 ILE A CA 1
ATOM 1483 C C . ILE A 1 96 ? -2.490 -2.896 12.141 1.00 4.95 96 ILE A C 1
ATOM 1484 O O . ILE A 1 96 ? -3.498 -2.220 12.358 1.00 5.36 96 ILE A O 1
ATOM 1500 N N . HIS A 1 97 ? -1.696 -3.343 13.116 1.00 5.13 97 HIS A N 1
ATOM 1501 C CA . HIS A 1 97 ? -1.900 -2.962 14.494 1.00 5.22 97 HIS A CA 1
ATOM 1502 C C . HIS A 1 97 ? -1.879 -1.432 14.618 1.00 4.90 97 HIS A C 1
ATOM 1503 O O . HIS A 1 97 ? -2.800 -0.832 15.219 1.00 5.29 97 HIS A O 1
ATOM 1518 N N . GLU A 1 98 ? -0.848 -0.788 14.085 1.00 4.87 98 GLU A N 1
ATOM 1519 C CA . GLU A 1 98 ? -0.781 0.660 14.188 1.00 4.66 98 GLU A CA 1
ATOM 1520 C C . GLU A 1 98 ? -1.955 1.345 13.486 1.00 4.86 98 GLU A C 1
ATOM 1521 O O . GLU A 1 98 ? -2.497 2.323 14.033 1.00 5.52 98 GLU A O 1
ATOM 1533 N N . LEU A 1 99 ? -2.364 0.875 12.344 1.00 4.71 99 LEU A N 1
ATOM 1534 C CA . LEU A 1 99 ? -3.526 1.463 11.680 1.00 5.36 99 LEU A CA 1
ATOM 1535 C C . LEU A 1 99 ? -4.787 1.343 12.530 1.00 5.30 99 LEU A C 1
ATOM 1536 O O . LEU A 1 99 ? -5.631 2.239 12.525 1.00 5.94 99 LEU A O 1
ATOM 1552 N N . TH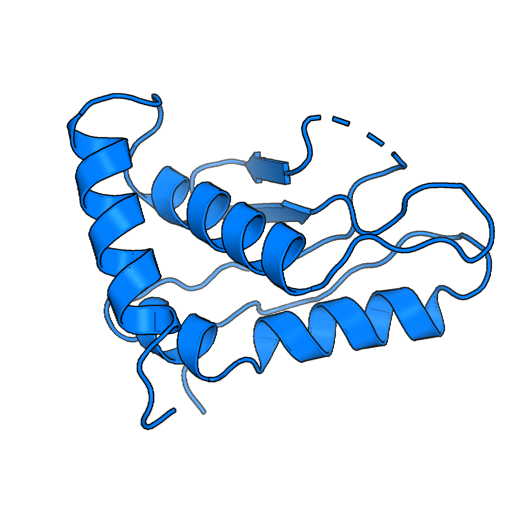R A 1 100 ? -4.935 0.223 13.257 1.00 5.52 100 THR A N 1
ATOM 1553 C CA . THR A 1 100 ? -6.078 0.031 14.120 1.00 5.70 100 THR A CA 1
ATOM 1554 C C . THR A 1 100 ? -6.169 1.126 15.165 1.00 6.07 100 THR A C 1
ATOM 1555 O O . THR A 1 100 ? -7.253 1.556 15.577 1.00 7.08 100 THR A O 1
ATOM 1566 N N . HIS A 1 101 ? -5.020 1.630 15.630 1.00 5.99 101 HIS A N 1
ATOM 1567 C CA . HIS A 1 101 ? -4.936 2.736 16.553 1.00 7.11 101 HIS A CA 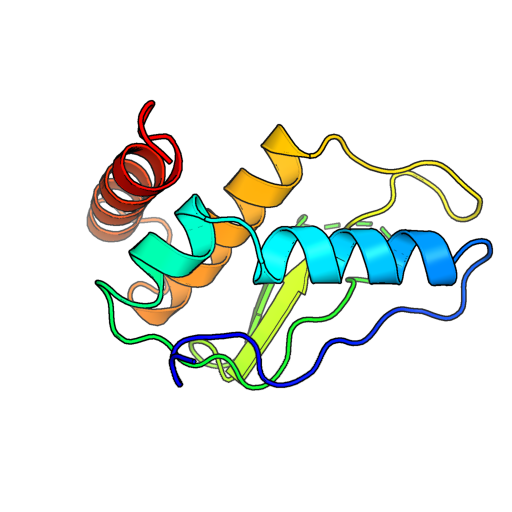1
ATOM 1568 C C . HIS A 1 101 ? -5.397 4.077 15.944 1.00 7.19 101 HIS A C 1
ATOM 1569 O O . HIS A 1 101 ? -5.543 5.058 16.680 1.00 8.60 101 HIS A O 1
ATOM 1584 N N . ASN A 1 102 ? -5.688 4.141 14.653 1.00 6.59 102 ASN A N 1
ATOM 1585 C CA . ASN A 1 102 ? -6.391 5.310 14.118 1.00 8.00 102 ASN A CA 1
ATOM 1586 C C . ASN A 1 102 ? -7.755 5.455 14.756 1.00 8.54 102 ASN A C 1
ATOM 1587 O O . ASN A 1 102 ? -8.281 6.579 14.809 1.00 11.38 102 ASN A O 1
ATOM 1598 N N . VAL A 1 103 ? -8.363 4.335 15.203 1.00 8.71 103 VAL A N 1
ATOM 1599 C CA . VAL A 1 103 ? -9.713 4.292 15.739 1.00 10.47 103 VAL A CA 1
ATOM 1600 C C . VAL A 1 103 ? -9.691 4.008 17.207 1.00 11.03 103 VAL A C 1
ATOM 1601 O O . VAL A 1 103 ? -10.436 4.639 17.970 1.00 16.47 103 VAL A O 1
ATOM 1614 N N . HIS A 1 104 ? -8.910 3.036 17.667 1.00 9.78 104 HIS A N 1
ATOM 1615 C CA . HIS A 1 104 ? -8.991 2.566 19.061 1.00 10.43 104 HIS A CA 1
ATOM 1616 C C . HIS A 1 104 ? -7.650 2.836 19.769 1.00 10.24 104 HIS A C 1
ATOM 1617 O O . HIS A 1 104 ? -6.602 2.303 19.312 1.00 10.34 104 HIS A O 1
ATOM 1632 N N . GLY A 1 105 ? -7.654 3.562 20.859 1.00 12.39 105 GLY A N 1
ATOM 1633 C CA . GLY A 1 105 ? -6.436 3.885 21.555 1.00 12.33 105 GLY A CA 1
ATOM 1634 C C . GLY A 1 105 ? -5.832 2.784 22.388 1.00 12.22 105 GLY A C 1
ATOM 1635 O O . GLY A 1 105 ? -4.576 2.600 22.385 1.00 16.34 105 GLY A O 1
ATOM 1639 N N . GLU A 1 106 ? -6.708 2.026 23.022 1.00 12.59 106 GLU A N 1
ATOM 1640 C CA . GLU A 1 106 ? -6.346 0.944 23.900 1.00 13.17 106 GLU A CA 1
ATOM 1641 C C . GLU A 1 106 ? -6.496 -0.409 23.142 1.00 10.91 106 GLU A C 1
ATOM 1642 O O . GLU A 1 106 ? -7.303 -0.538 22.257 1.00 12.90 106 GLU A O 1
ATOM 1654 N N . HIS A 1 107 ? -5.702 -1.399 23.616 1.00 11.84 107 HIS A N 1
ATOM 1655 C CA . HIS A 1 107 ? -5.759 -2.740 23.070 1.00 11.80 107 HIS A CA 1
ATOM 1656 C C . HIS A 1 107 ? -6.896 -3.551 23.685 1.00 14.00 107 HIS A C 1
ATOM 1657 O O . HIS A 1 107 ? -6.686 -4.623 24.243 1.00 16.30 107 HIS A O 1
ATOM 1672 N N . ASP A 1 108 ? -8.095 -2.999 23.559 1.00 15.32 108 ASP A N 1
ATOM 1673 C CA . ASP A 1 108 ? -9.326 -3.590 24.074 1.00 15.24 108 ASP A CA 1
ATOM 1674 C C . ASP A 1 108 ? -10.088 -4.508 23.096 1.00 14.18 108 ASP A C 1
ATOM 1675 O O . ASP A 1 108 ? -9.557 -4.784 22.062 1.00 12.79 108 ASP A O 1
ATOM 1684 N N . SER A 1 109 ? -11.278 -5.032 23.489 1.00 17.05 109 SER A N 1
ATOM 1685 C CA . SER A 1 109 ? -11.960 -5.912 22.589 1.00 15.71 109 SER A CA 1
ATOM 1686 C C . SER A 1 109 ? -12.300 -5.273 21.248 1.00 13.20 109 SER A C 1
ATOM 1687 O O . SER A 1 109 ? -12.293 -5.953 20.250 1.00 13.25 109 SER A O 1
ATOM 1695 N N . SER A 1 110 ? -12.622 -3.996 21.231 1.00 15.54 110 SER A N 1
ATOM 1696 C CA . SER A 1 110 ? -12.935 -3.330 20.010 1.00 13.84 110 SER A CA 1
ATOM 1697 C C . SER A 1 110 ? -11.701 -3.200 19.075 1.00 11.11 110 SER A C 1
ATOM 1698 O O . SER A 1 110 ? -11.829 -3.428 17.898 1.00 11.42 110 SER A O 1
ATOM 1706 N N . PHE A 1 111 ? -10.590 -2.879 19.715 1.00 10.81 111 PHE A N 1
ATOM 1707 C CA . PHE A 1 111 ? -9.298 -2.870 18.984 1.00 9.30 111 PHE A CA 1
ATOM 1708 C C . PHE A 1 111 ? -9.060 -4.173 18.322 1.00 8.46 111 PHE A C 1
ATOM 1709 O O . PHE A 1 111 ? -8.811 -4.248 17.129 1.00 8.29 111 PHE A O 1
ATOM 1726 N N . TRP A 1 112 ? -9.120 -5.295 19.106 1.00 8.41 112 TRP A N 1
ATOM 1727 C CA . TRP A 1 112 ? -8.742 -6.563 18.518 1.00 8.15 112 TRP A CA 1
ATOM 1728 C C . TRP A 1 112 ? -9.771 -7.067 17.508 1.00 7.49 112 TRP A C 1
ATOM 1729 O O . TRP A 1 112 ? -9.399 -7.740 16.538 1.00 8.31 112 TRP A O 1
ATOM 1750 N N . GLU A 1 113 ? -11.059 -6.731 17.677 1.00 9.26 113 GLU A N 1
ATOM 1751 C CA . GLU A 1 113 ? -12.035 -7.077 16.688 1.00 9.75 113 GLU A CA 1
ATOM 1752 C C . GLU A 1 113 ? -11.690 -6.421 15.316 1.00 8.91 113 GLU A C 1
ATOM 1753 O O . GLU A 1 113 ? -11.670 -7.087 14.276 1.00 10.22 113 GLU A O 1
ATOM 1765 N N . LEU A 1 114 ? -11.439 -5.123 15.352 1.00 8.56 114 LEU A N 1
ATOM 1766 C CA . LEU A 1 114 ? -11.085 -4.434 14.133 1.00 8.65 114 LEU A CA 1
ATOM 1767 C C . LEU A 1 114 ? -9.748 -4.947 13.577 1.00 7.83 114 LEU A C 1
ATOM 1768 O O . LEU A 1 114 ? -9.643 -5.176 12.394 1.00 8.52 114 LEU A O 1
ATOM 1784 N N . PHE A 1 115 ? -8.759 -5.185 14.438 1.00 7.68 115 PHE A N 1
ATOM 1785 C CA . PHE A 1 115 ? -7.500 -5.743 13.985 1.00 6.80 115 PHE A CA 1
ATOM 1786 C C . PHE A 1 115 ? -7.706 -7.043 13.230 1.00 6.69 115 PHE A C 1
ATOM 1787 O O . PHE A 1 115 ? -7.118 -7.275 12.190 1.00 6.98 115 PHE A O 1
ATOM 1804 N N . ARG A 1 116 ? -8.545 -7.954 13.775 1.00 7.10 116 ARG A N 1
ATOM 1805 C CA . ARG A 1 116 ? -8.772 -9.212 13.079 1.00 7.46 116 ARG A CA 1
ATOM 1806 C C . ARG A 1 116 ? -9.462 -9.005 11.712 1.00 7.32 116 ARG A C 1
ATOM 1807 O O . ARG A 1 116 ? -9.154 -9.665 10.728 1.00 8.23 116 ARG A O 1
ATOM 1828 N N . GLN A 1 117 ? -10.412 -8.068 11.692 1.00 8.03 117 GLN A N 1
ATOM 1829 C CA . GLN A 1 117 ? -11.128 -7.807 10.424 1.00 9.38 117 GLN A CA 1
ATOM 1830 C C . GLN A 1 117 ? -10.193 -7.222 9.371 1.00 8.42 117 GLN A C 1
ATOM 1831 O O . GLN A 1 117 ? -10.258 -7.587 8.195 1.00 9.16 117 GLN A O 1
ATOM 1845 N N . LEU A 1 118 ? -9.357 -6.296 9.807 1.00 8.26 118 LEU A N 1
ATOM 1846 C CA . LEU A 1 118 ? -8.370 -5.698 8.878 1.00 7.79 118 LEU A CA 1
ATOM 1847 C C . LEU A 1 118 ? -7.349 -6.712 8.404 1.00 7.39 118 LEU A C 1
ATOM 1848 O O . LEU A 1 118 ? -6.960 -6.744 7.248 1.00 7.64 118 LEU A O 1
ATOM 1864 N N . THR A 1 119 ? -6.925 -7.592 9.318 1.00 7.39 119 THR A N 1
ATOM 1865 C CA . THR A 1 119 ? -5.972 -8.652 8.986 1.00 7.34 119 THR A CA 1
ATOM 1866 C C . THR A 1 119 ? -6.567 -9.568 7.889 1.00 8.39 119 THR A C 1
ATOM 1867 O O . THR A 1 119 ? -5.901 -9.915 6.949 1.00 9.43 119 THR A O 1
ATOM 1878 N N . LYS A 1 120 ? -7.827 -9.955 8.120 1.00 9.22 120 LYS A N 1
ATOM 1879 C CA . LYS A 1 120 ? -8.469 -10.827 7.121 1.00 9.83 120 LYS A CA 1
ATOM 1880 C C . LYS A 1 120 ? -8.572 -10.125 5.762 1.00 9.45 120 LYS A C 1
ATOM 1881 O O . LYS A 1 120 ? -8.230 -10.701 4.716 1.00 11.28 120 LYS A O 1
ATOM 1900 N N . GLU A 1 121 ? -8.989 -8.860 5.765 1.00 8.90 121 GLU A N 1
ATOM 1901 C CA . GLU A 1 121 ? -9.066 -8.134 4.516 1.00 7.98 121 GLU A CA 1
ATOM 1902 C C . GLU A 1 121 ? -7.723 -8.065 3.798 1.00 7.46 121 GLU A C 1
ATOM 1903 O O . GLU A 1 121 ? -7.627 -8.265 2.616 1.00 8.99 121 GLU A O 1
ATOM 1915 N N . ALA A 1 122 ? -6.708 -7.726 4.550 1.00 7.87 122 ALA A N 1
ATOM 1916 C CA . ALA A 1 122 ? -5.381 -7.492 3.968 1.00 8.26 122 ALA A CA 1
ATOM 1917 C C . ALA A 1 122 ? -4.645 -8.750 3.557 1.00 8.90 122 ALA A C 1
ATOM 1918 O O . ALA A 1 122 ? -3.640 -8.650 2.852 1.00 10.51 122 ALA A O 1
ATOM 1925 N N . ASP A 1 123 ? -5.103 -9.899 4.035 1.00 9.02 123 ASP A N 1
ATOM 1926 C CA . ASP A 1 123 ? -4.477 -11.191 3.710 1.00 10.17 123 ASP A CA 1
ATOM 1927 C C . ASP A 1 123 ? -5.265 -11.955 2.629 1.00 10.90 123 ASP A C 1
ATOM 1928 O O . ASP A 1 123 ? -4.975 -13.119 2.379 1.00 11.44 123 ASP A O 1
ATOM 1937 N N . ALA A 1 124 ? -6.288 -11.342 2.028 1.00 9.50 124 ALA A N 1
ATOM 1938 C CA . ALA A 1 124 ? -7.154 -12.055 1.118 1.00 11.22 124 ALA A CA 1
ATOM 1939 C C . ALA A 1 124 ? -6.354 -12.679 -0.029 1.00 10.38 124 ALA A C 1
ATOM 1940 O O . ALA A 1 124 ? -5.401 -12.087 -0.547 1.00 11.74 124 ALA A O 1
ATOM 1947 N N . ALA A 1 125 ? -6.726 -13.873 -0.431 1.00 12.03 125 ALA A N 1
ATOM 1948 C CA . ALA A 1 125 ? -5.994 -14.634 -1.436 1.00 12.83 125 ALA A CA 1
ATOM 1949 C C . ALA A 1 125 ? -5.991 -14.042 -2.811 1.00 13.76 125 ALA A C 1
ATOM 1950 O O . ALA A 1 125 ? -5.146 -14.412 -3.639 1.00 18.54 125 ALA A O 1
ATOM 1957 N N . ASP A 1 126 ? -6.946 -13.177 -3.118 1.00 11.57 126 ASP A N 1
ATOM 1958 C CA . ASP A 1 126 ? -7.062 -12.618 -4.447 1.00 14.38 126 ASP A CA 1
ATOM 1959 C C . ASP A 1 126 ? -6.228 -11.388 -4.656 1.00 16.85 126 ASP A C 1
ATOM 1960 O O . ASP A 1 126 ? -6.062 -10.980 -5.802 1.00 23.57 126 ASP A O 1
ATOM 1969 N N . LEU A 1 127 ? -5.685 -10.808 -3.617 1.00 16.62 127 LEU A N 1
ATOM 1970 C CA . LEU A 1 127 ? -4.931 -9.577 -3.749 1.00 15.90 127 LEU A CA 1
ATOM 1971 C C . LEU A 1 127 ? -3.528 -9.772 -4.220 1.00 24.21 127 LEU A C 1
ATOM 1972 O O . LEU A 1 127 ? -3.150 -10.757 -4.783 1.00 25.75 127 LEU A O 1
#

Secondary structure (DSSP, 8-state):
--SSSEEEEE--SSTTHHHHHHHHHHHHH-HHHHHHHHHHT--EEEEEEEP---EEEETTTTEEEEE-BSSSSS-B--HHHHHHHHHHHHHTTT-SSSSHHHHHHHHHHHHHHT-TT-

InterPro domains:
  IPR000626 Ubiquitin-like domain [PF00240] (7-70)
  IPR000626 Ubiquitin-like domain [PS50053] (1-52)
  IPR000626 Ubiquitin-like domain [SM00213] (1-69)
  IPR013536 WLM domain [PF08325] (117-261)
  IPR013536 WLM domain [PS51397] (99-274)
  IPR029071 Ubiquitin-like domain superfamily [SSF54236] (1-74)

Sequence (118 aa):
GSIYTFNELVVLDYPHKDRALRYLERLRDDTGIKKIMDDSSHRWTVPLLSSEMDPTLGLNHNQGAHIELRLRTDRYDGFRRDYKTVKSTLIHELTHNVHGEHDSSFWELFRQLTKEADAADL